Protein AF-F3GME3-F1 (afdb_monomer_lite)

Structure (mmCIF, N/CA/C/O backbone):
data_AF-F3GME3-F1
#
_entry.id   AF-F3GME3-F1
#
loop_
_atom_site.group_PDB
_atom_site.id
_atom_site.type_symbol
_atom_site.label_atom_id
_atom_site.label_alt_id
_atom_site.label_comp_id
_atom_site.label_asym_id
_atom_site.label_entity_id
_atom_site.label_seq_id
_atom_site.pdbx_PDB_ins_code
_atom_site.Cartn_x
_atom_site.Cartn_y
_atom_site.Cartn_z
_atom_site.occupancy
_atom_site.B_iso_or_equiv
_atom_site.auth_seq_id
_atom_site.auth_comp_id
_atom_site.auth_asym_id
_atom_site.auth_atom_id
_atom_site.pdbx_PDB_model_num
ATOM 1 N N . GLU A 1 1 ? -9.674 -10.382 9.498 1.00 58.31 1 GLU A N 1
ATOM 2 C CA . GLU A 1 1 ? -9.162 -9.807 10.766 1.00 58.31 1 GLU A CA 1
ATOM 3 C C . GLU A 1 1 ? -7.748 -9.258 10.593 1.00 58.31 1 GLU A C 1
ATOM 5 O O . GLU A 1 1 ? -7.585 -8.054 10.699 1.00 58.31 1 GLU A O 1
ATOM 10 N N . ARG A 1 2 ? -6.790 -10.067 10.118 1.00 78.44 2 ARG A N 1
ATOM 11 C CA . ARG A 1 2 ? -5.373 -9.685 9.933 1.00 78.44 2 ARG A CA 1
ATOM 12 C C . ARG A 1 2 ? -5.080 -8.348 9.219 1.00 78.44 2 ARG A C 1
ATOM 14 O O . ARG A 1 2 ? -4.113 -7.686 9.574 1.00 78.44 2 ARG A O 1
ATOM 21 N N . LEU A 1 3 ? -5.878 -7.944 8.221 1.00 82.88 3 LEU A N 1
ATOM 22 C CA . LEU A 1 3 ? -5.662 -6.679 7.498 1.00 82.88 3 LEU A CA 1
ATOM 23 C C . LEU A 1 3 ? -5.942 -5.448 8.380 1.00 82.88 3 LEU A C 1
ATOM 25 O O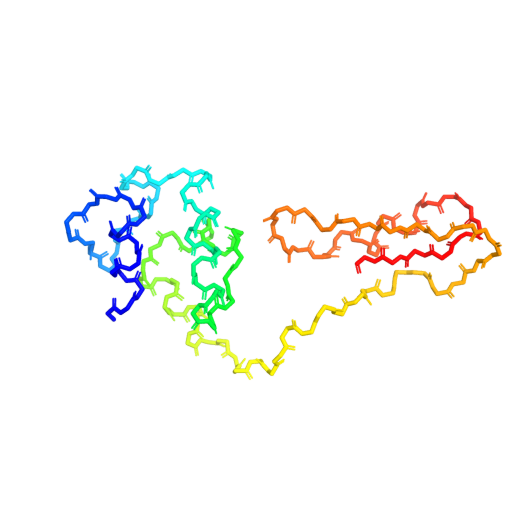 . LEU A 1 3 ? -5.160 -4.506 8.368 1.00 82.88 3 LEU A O 1
ATOM 29 N N . ALA A 1 4 ? -7.018 -5.475 9.174 1.00 87.00 4 ALA A N 1
ATOM 30 C CA . ALA A 1 4 ? -7.377 -4.367 10.060 1.00 87.00 4 ALA A CA 1
ATOM 31 C C . ALA A 1 4 ? -6.368 -4.204 11.208 1.00 87.00 4 ALA A C 1
ATOM 33 O O . ALA A 1 4 ? -6.057 -3.079 11.590 1.00 87.00 4 ALA A O 1
ATOM 34 N N . ASP A 1 5 ? -5.813 -5.312 11.708 1.00 87.25 5 ASP A N 1
ATOM 35 C CA . ASP A 1 5 ? -4.800 -5.290 12.770 1.00 87.25 5 ASP A CA 1
ATOM 36 C C . ASP A 1 5 ? -3.494 -4.633 12.294 1.00 87.25 5 ASP A C 1
ATOM 38 O O . ASP A 1 5 ? -2.924 -3.797 12.991 1.00 87.25 5 ASP A O 1
ATOM 42 N N . LEU A 1 6 ? -3.053 -4.945 11.069 1.00 87.56 6 LEU A N 1
ATOM 43 C CA . LEU A 1 6 ? -1.877 -4.309 10.463 1.00 87.56 6 LEU A CA 1
ATOM 44 C C . LEU A 1 6 ? -2.088 -2.810 10.229 1.00 87.56 6 LEU A C 1
ATOM 46 O O . LEU A 1 6 ? -1.161 -2.017 10.372 1.00 87.56 6 LEU A O 1
ATOM 50 N N . TRP A 1 7 ? -3.309 -2.408 9.879 1.00 89.19 7 TRP A N 1
ATOM 51 C CA . TRP A 1 7 ? -3.649 -0.996 9.731 1.00 89.19 7 TRP A CA 1
ATOM 52 C C . TRP A 1 7 ? -3.617 -0.274 11.075 1.00 89.19 7 TRP A C 1
ATOM 54 O O . TRP A 1 7 ? -3.075 0.824 11.158 1.00 89.19 7 TRP A O 1
ATOM 64 N N . ALA A 1 8 ? -4.151 -0.905 12.122 1.00 89.31 8 ALA A N 1
ATOM 65 C CA . ALA A 1 8 ? -4.151 -0.367 13.476 1.00 89.31 8 ALA A CA 1
ATOM 66 C C . ALA A 1 8 ? -2.720 -0.163 13.996 1.00 89.31 8 ALA A C 1
ATOM 68 O O . ALA A 1 8 ? -2.424 0.881 14.573 1.00 89.31 8 ALA A O 1
ATOM 69 N N . GLU A 1 9 ? -1.812 -1.104 13.713 1.00 88.25 9 GLU A N 1
ATOM 70 C CA . GLU A 1 9 ? -0.389 -0.983 14.053 1.00 88.25 9 GLU A CA 1
ATOM 71 C C . GLU A 1 9 ? 0.295 0.176 13.310 1.00 88.25 9 GLU A C 1
ATOM 73 O O . GLU A 1 9 ? 1.066 0.928 13.902 1.00 88.25 9 GLU A O 1
ATOM 78 N N . VAL A 1 10 ? 0.023 0.336 12.012 1.00 89.81 10 VAL A N 1
ATOM 79 C CA . VAL A 1 10 ? 0.667 1.368 11.182 1.00 89.81 10 VAL A CA 1
ATOM 80 C C . VAL A 1 10 ? 0.158 2.773 11.498 1.00 89.81 10 VAL A C 1
ATOM 82 O O . VAL A 1 10 ? 0.941 3.721 11.451 1.00 89.81 10 VAL A O 1
ATOM 85 N N . LEU A 1 11 ? -1.137 2.904 11.779 1.00 88.81 11 LEU A N 1
ATOM 86 C CA . LEU A 1 11 ? -1.793 4.180 12.063 1.00 88.81 11 LEU A CA 1
ATOM 87 C C . LEU A 1 11 ? -1.780 4.536 13.557 1.00 88.81 11 LEU A C 1
ATOM 89 O O . LEU A 1 11 ? -2.203 5.629 13.915 1.00 88.81 11 LEU A O 1
ATOM 93 N N . GLU A 1 12 ? -1.305 3.629 14.416 1.00 87.00 12 GLU A N 1
ATOM 94 C CA . GLU A 1 12 ? -1.288 3.779 15.879 1.00 87.00 12 GLU A CA 1
ATOM 95 C C . GLU A 1 12 ? -2.687 4.071 16.464 1.00 87.00 12 GLU A C 1
ATOM 97 O O . GLU A 1 12 ? -2.851 4.814 17.433 1.00 87.00 12 GLU A O 1
ATOM 102 N N . VAL A 1 13 ? -3.719 3.455 15.877 1.00 85.62 13 VAL A N 1
ATOM 103 C CA . VAL A 1 13 ? -5.126 3.596 16.289 1.00 85.62 13 VAL A CA 1
ATOM 104 C C . VAL A 1 13 ? -5.659 2.301 16.902 1.00 85.62 13 VAL A C 1
ATOM 106 O O . VAL A 1 13 ? -5.183 1.212 16.610 1.00 85.62 13 VAL A O 1
ATOM 109 N N . GLY A 1 14 ? -6.672 2.406 17.767 1.00 84.25 14 GLY A N 1
ATOM 110 C CA . GLY A 1 14 ? -7.172 1.261 18.538 1.00 84.25 14 GLY A CA 1
ATOM 111 C C . GLY A 1 14 ? -7.962 0.226 17.726 1.00 84.25 14 GLY A C 1
ATOM 112 O O . GLY A 1 14 ? -7.576 -0.936 17.653 1.00 84.25 14 GLY A O 1
ATOM 113 N N . LYS A 1 15 ? -9.113 0.613 17.164 1.00 82.75 15 LYS A N 1
ATOM 114 C CA . LYS A 1 15 ? -9.965 -0.270 16.350 1.00 82.75 15 LYS A CA 1
ATOM 115 C C . LYS A 1 15 ? -10.316 0.414 15.043 1.00 82.75 15 LYS A C 1
ATOM 117 O O . LYS A 1 15 ? -10.734 1.566 15.060 1.00 82.75 15 LYS A O 1
ATOM 122 N N . ILE A 1 16 ? -10.196 -0.335 13.952 1.00 88.50 16 ILE A N 1
ATOM 123 C CA . ILE A 1 16 ? -10.526 0.107 12.598 1.00 88.50 16 ILE A CA 1
ATOM 124 C C . ILE A 1 16 ? -11.775 -0.635 12.136 1.00 88.50 16 ILE A C 1
ATOM 126 O O . ILE A 1 16 ? -11.828 -1.869 12.137 1.00 88.50 16 ILE A O 1
ATOM 130 N N . GLY A 1 17 ? -12.800 0.119 11.764 1.00 89.19 17 GLY A N 1
ATOM 131 C CA . GLY A 1 17 ? -13.986 -0.387 11.101 1.00 89.19 17 GLY A CA 1
ATOM 132 C C . GLY A 1 17 ? -13.666 -0.840 9.680 1.00 89.19 17 GLY A C 1
ATOM 133 O O . GLY A 1 17 ? -12.828 -0.276 8.984 1.00 89.19 17 GLY A O 1
ATOM 134 N N . ARG A 1 18 ? -14.378 -1.859 9.190 1.00 89.94 18 ARG A N 1
ATOM 135 C CA . ARG A 1 18 ? -14.132 -2.406 7.843 1.00 89.94 18 ARG A CA 1
ATOM 136 C C . ARG A 1 18 ? -14.364 -1.400 6.701 1.00 89.94 18 ARG A C 1
ATOM 138 O O . ARG A 1 18 ? -13.911 -1.636 5.588 1.00 89.94 18 ARG A O 1
ATOM 145 N N . HIS A 1 19 ? -15.111 -0.330 6.961 1.00 91.06 19 HIS A N 1
ATOM 146 C CA . HIS A 1 19 ? -15.436 0.717 5.991 1.00 91.06 19 HIS A CA 1
ATOM 147 C C . HIS A 1 19 ? -14.639 2.004 6.221 1.00 91.06 19 HIS A C 1
ATOM 149 O O . HIS A 1 19 ? -14.800 2.940 5.444 1.00 91.06 19 HIS A O 1
ATOM 155 N N . ASP A 1 20 ? -13.787 2.044 7.247 1.00 89.94 20 ASP A N 1
ATOM 156 C CA . ASP A 1 20 ? -12.997 3.228 7.550 1.00 89.94 20 ASP A CA 1
ATOM 157 C C . ASP A 1 20 ? -11.909 3.391 6.490 1.00 89.94 20 ASP A C 1
ATOM 159 O O . ASP A 1 20 ? -11.249 2.423 6.091 1.00 89.94 20 ASP A O 1
ATOM 163 N N . SER A 1 21 ? -11.744 4.623 6.018 1.00 90.69 21 SER A N 1
ATOM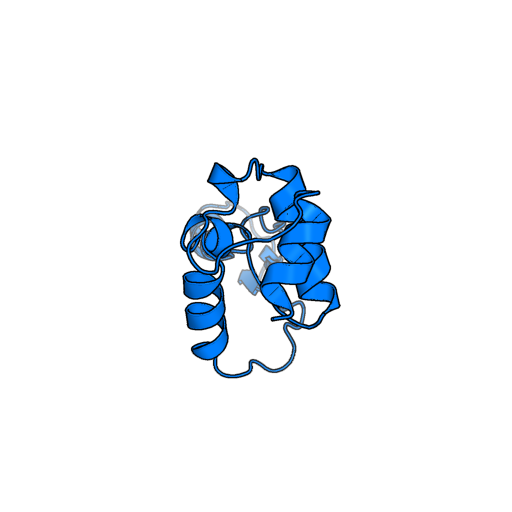 164 C CA . SER A 1 21 ? -10.723 4.966 5.040 1.00 90.69 21 SER A CA 1
ATOM 165 C C . SER A 1 21 ? -9.362 5.124 5.718 1.00 90.69 21 SER A C 1
ATOM 167 O O . SER A 1 21 ? -9.227 5.870 6.688 1.00 90.69 21 SER A O 1
ATOM 169 N N . PHE A 1 22 ? -8.330 4.485 5.166 1.00 91.19 22 PHE A N 1
ATOM 170 C CA . PHE A 1 22 ? -6.940 4.594 5.611 1.00 91.19 22 PHE A CA 1
ATOM 171 C C . PHE A 1 22 ? -6.510 6.057 5.759 1.00 91.19 22 PHE A C 1
ATOM 173 O O . PHE A 1 22 ? -5.890 6.436 6.749 1.00 91.19 22 PHE A O 1
ATOM 180 N N . PHE A 1 23 ? -6.878 6.889 4.784 1.00 89.44 23 PHE A N 1
ATOM 181 C CA . PHE A 1 23 ? -6.480 8.294 4.730 1.00 89.44 23 PHE A CA 1
ATOM 182 C C . PHE A 1 23 ? -7.311 9.180 5.667 1.00 89.44 23 PHE A C 1
ATOM 184 O O . PHE A 1 23 ? -6.794 10.164 6.190 1.00 89.44 23 PHE A O 1
ATOM 191 N N . GLU A 1 24 ? -8.571 8.825 5.935 1.00 89.75 24 GLU A N 1
ATOM 192 C CA . GLU A 1 24 ? -9.406 9.548 6.911 1.00 89.75 24 GLU A CA 1
ATOM 193 C C . GLU A 1 24 ? -8.965 9.275 8.353 1.00 89.75 24 GLU A C 1
ATOM 195 O O . GLU A 1 24 ? -9.089 10.143 9.214 1.00 89.75 24 GLU A O 1
ATOM 200 N N . LEU A 1 25 ? -8.379 8.101 8.604 1.00 89.00 25 LEU A N 1
ATOM 201 C CA . LEU A 1 25 ? -7.788 7.724 9.889 1.00 89.00 25 LEU A CA 1
ATOM 202 C C . LEU A 1 25 ? -6.397 8.340 10.136 1.00 89.00 25 LEU A C 1
ATOM 204 O O . LEU A 1 25 ? -5.748 8.004 11.124 1.00 89.00 25 LEU A O 1
ATOM 208 N N . GLY A 1 26 ? -5.929 9.238 9.261 1.00 85.56 26 GLY A N 1
ATOM 209 C CA . GLY A 1 26 ? -4.621 9.893 9.376 1.00 85.56 26 GLY A CA 1
ATOM 210 C C . GLY A 1 26 ? -3.500 9.217 8.585 1.00 85.56 26 GLY A C 1
ATOM 211 O O . GLY A 1 26 ? -2.339 9.611 8.705 1.00 85.56 26 GLY A O 1
ATOM 212 N N . GLY A 1 27 ? -3.823 8.227 7.750 1.00 89.56 27 GLY A N 1
ATOM 213 C CA . GLY A 1 27 ? -2.870 7.602 6.845 1.00 89.56 27 GLY A CA 1
ATOM 214 C C . GLY A 1 27 ? -2.321 8.579 5.807 1.00 89.56 27 GLY A C 1
ATOM 215 O O . GLY A 1 27 ? -3.050 9.312 5.145 1.00 89.56 27 GLY A O 1
ATOM 216 N N . HIS A 1 28 ? -1.006 8.565 5.638 1.00 87.38 28 HIS A N 1
ATOM 217 C CA . HIS A 1 28 ? -0.259 9.356 4.658 1.00 87.38 28 HIS A CA 1
ATOM 218 C C . HIS A 1 28 ? 0.744 8.484 3.891 1.00 87.38 28 HIS A C 1
ATOM 220 O O . HIS A 1 28 ? 0.965 7.323 4.241 1.00 87.38 28 HIS A O 1
ATOM 226 N N . SER A 1 29 ? 1.408 9.045 2.874 1.00 82.06 29 SER A N 1
ATOM 227 C CA . SER A 1 29 ? 2.262 8.292 1.941 1.00 82.06 29 SER A CA 1
ATOM 228 C C . SER A 1 29 ? 3.306 7.404 2.628 1.00 82.06 29 SER A C 1
ATOM 230 O O . SER A 1 29 ? 3.456 6.248 2.258 1.00 82.06 29 SER A O 1
ATOM 232 N N . LEU A 1 30 ? 3.989 7.891 3.672 1.00 87.31 30 LEU A N 1
ATOM 233 C CA . LEU A 1 30 ? 4.983 7.089 4.401 1.00 87.31 30 LEU A CA 1
ATOM 234 C C . LEU A 1 30 ? 4.347 5.928 5.188 1.00 87.31 30 LEU A C 1
ATOM 236 O O . LEU A 1 30 ? 4.864 4.813 5.147 1.00 87.31 30 LEU A O 1
ATOM 240 N N . SER A 1 31 ? 3.219 6.161 5.866 1.00 90.25 31 SER A N 1
ATOM 241 C CA . SER A 1 31 ? 2.480 5.090 6.552 1.00 90.25 31 SER A CA 1
ATOM 242 C C . SER A 1 31 ? 1.928 4.059 5.557 1.00 90.25 31 SER A C 1
ATOM 244 O O . SER A 1 31 ? 2.011 2.859 5.797 1.00 90.25 31 SER A O 1
ATOM 246 N N . ALA A 1 32 ? 1.478 4.508 4.384 1.00 88.69 32 ALA A N 1
ATOM 247 C CA . ALA A 1 32 ? 0.990 3.660 3.308 1.00 88.69 32 ALA A CA 1
ATOM 248 C C . ALA A 1 32 ? 2.111 2.786 2.715 1.00 88.69 32 ALA A C 1
ATOM 250 O O . ALA A 1 32 ? 1.938 1.580 2.557 1.00 88.69 32 ALA A O 1
ATOM 251 N N . ILE A 1 33 ? 3.298 3.359 2.482 1.00 88.00 33 ILE A N 1
ATOM 252 C CA . ILE A 1 33 ? 4.499 2.616 2.062 1.00 88.00 33 ILE A CA 1
ATOM 253 C C . ILE A 1 33 ? 4.891 1.574 3.119 1.00 88.00 33 ILE A C 1
ATOM 255 O O . ILE A 1 33 ? 5.197 0.428 2.783 1.00 88.00 33 ILE A O 1
ATOM 259 N N . ARG A 1 34 ? 4.858 1.942 4.407 1.00 89.44 34 ARG A N 1
ATOM 260 C CA . ARG A 1 34 ? 5.142 1.011 5.510 1.00 89.44 34 ARG A CA 1
ATOM 261 C C . ARG A 1 34 ? 4.144 -0.147 5.529 1.00 89.44 34 ARG A C 1
ATOM 263 O O . ARG A 1 34 ? 4.566 -1.295 5.638 1.00 89.44 34 ARG A O 1
ATOM 270 N N . LEU A 1 35 ? 2.852 0.145 5.387 1.00 89.81 35 LEU A N 1
ATOM 271 C CA . LEU A 1 35 ? 1.790 -0.856 5.327 1.00 89.81 35 LEU A CA 1
ATOM 272 C C . LEU A 1 35 ? 1.992 -1.825 4.155 1.00 89.81 35 LEU A C 1
ATOM 274 O O . LEU A 1 35 ? 1.970 -3.037 4.361 1.00 89.81 35 LEU A O 1
ATOM 278 N N . VAL A 1 36 ? 2.245 -1.300 2.955 1.00 88.31 36 VAL A N 1
ATOM 279 C CA . VAL A 1 36 ? 2.541 -2.099 1.755 1.00 88.31 36 VAL A CA 1
ATOM 280 C C . VAL A 1 36 ? 3.730 -3.032 1.999 1.00 88.31 36 VAL A C 1
ATOM 282 O O . VAL A 1 36 ? 3.640 -4.230 1.741 1.00 88.31 36 VAL A O 1
ATOM 285 N N . SER A 1 37 ? 4.821 -2.524 2.579 1.00 85.56 37 SER A N 1
ATOM 286 C CA . SER A 1 37 ? 6.002 -3.344 2.880 1.00 85.56 37 SER A CA 1
ATOM 287 C C . SER A 1 37 ? 5.721 -4.447 3.911 1.00 85.56 37 SER A C 1
ATOM 289 O O . SER A 1 37 ? 6.233 -5.561 3.781 1.00 85.56 37 SER A O 1
ATOM 291 N N . LEU A 1 38 ? 4.909 -4.169 4.936 1.00 86.62 38 LEU A N 1
ATOM 292 C CA . LEU A 1 38 ? 4.516 -5.167 5.937 1.00 86.62 38 LEU A CA 1
ATOM 293 C C . LEU A 1 38 ? 3.623 -6.256 5.336 1.00 86.62 38 LEU A C 1
ATOM 295 O O . LEU A 1 38 ? 3.826 -7.436 5.622 1.00 86.62 38 LEU A O 1
ATOM 299 N N . LEU A 1 39 ? 2.675 -5.874 4.480 1.00 85.94 39 LEU A N 1
ATOM 300 C CA . LEU A 1 39 ? 1.799 -6.811 3.780 1.00 85.94 39 LEU A CA 1
ATOM 301 C C . LEU A 1 39 ? 2.586 -7.707 2.822 1.00 85.94 39 LEU A C 1
ATOM 303 O O . LEU A 1 39 ? 2.414 -8.925 2.873 1.00 85.94 39 LEU A O 1
ATOM 307 N N . GLN A 1 40 ? 3.533 -7.150 2.062 1.00 83.25 40 GLN A N 1
ATOM 308 C CA . GLN A 1 40 ? 4.420 -7.943 1.204 1.00 83.25 40 GLN A CA 1
ATOM 309 C C . GLN A 1 40 ? 5.218 -8.978 2.008 1.00 83.25 40 GLN A C 1
ATOM 311 O O . GLN A 1 40 ? 5.280 -10.146 1.631 1.00 83.25 40 GLN A O 1
ATOM 316 N N . LYS A 1 41 ? 5.766 -8.599 3.171 1.00 81.50 41 L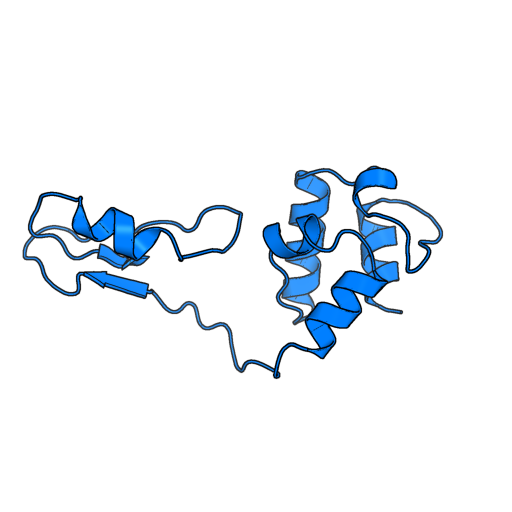YS A N 1
ATOM 317 C CA . LYS A 1 41 ? 6.451 -9.545 4.076 1.00 81.50 41 LYS A CA 1
ATOM 318 C C . LYS A 1 41 ? 5.524 -10.630 4.627 1.00 81.50 41 LYS A C 1
ATOM 320 O O . LYS A 1 41 ? 5.995 -11.707 4.982 1.00 81.50 41 LYS A O 1
ATOM 325 N N . ALA A 1 42 ? 4.225 -10.353 4.709 1.00 82.88 42 ALA A N 1
ATOM 326 C CA . ALA A 1 42 ? 3.200 -11.315 5.095 1.00 82.88 42 ALA A CA 1
ATOM 327 C C . ALA A 1 42 ? 2.686 -12.167 3.915 1.00 82.88 42 ALA A C 1
ATOM 329 O O . ALA A 1 42 ? 1.752 -12.945 4.110 1.00 82.88 42 ALA A O 1
ATOM 330 N N . GLY A 1 43 ? 3.283 -12.040 2.722 1.00 80.25 43 GLY A N 1
ATOM 331 C CA . GLY A 1 43 ? 2.885 -12.766 1.511 1.00 80.25 43 GLY A CA 1
ATOM 332 C C . GLY A 1 43 ? 1.670 -12.169 0.799 1.00 80.25 43 GLY A C 1
ATOM 333 O O . GLY A 1 43 ? 1.044 -12.848 -0.007 1.00 80.25 43 GLY A O 1
ATOM 334 N N . VAL A 1 44 ? 1.309 -10.924 1.116 1.00 84.12 44 VAL A N 1
ATOM 335 C CA . VAL A 1 44 ? 0.195 -10.201 0.499 1.00 84.12 44 VAL A CA 1
ATOM 336 C C . VAL A 1 44 ? 0.761 -9.085 -0.371 1.00 84.12 44 VAL A C 1
ATOM 338 O O . VAL A 1 44 ? 1.187 -8.046 0.134 1.00 84.12 44 VAL A O 1
ATOM 341 N N . SER A 1 45 ? 0.751 -9.290 -1.684 1.00 80.75 45 SER A N 1
ATOM 342 C CA . SER A 1 45 ? 1.146 -8.258 -2.639 1.00 80.75 45 SER A CA 1
ATOM 343 C C . SER A 1 45 ? 0.046 -7.209 -2.755 1.00 80.75 45 SER A C 1
ATOM 345 O O . SER A 1 45 ? -1.071 -7.495 -3.187 1.00 80.75 45 SER A O 1
ATOM 347 N N . LEU A 1 46 ? 0.371 -5.994 -2.322 1.00 84.94 46 LEU A N 1
ATOM 348 C CA . LEU A 1 46 ? -0.473 -4.814 -2.433 1.00 84.94 46 LEU A CA 1
ATOM 349 C C . LEU A 1 46 ? 0.384 -3.650 -2.925 1.00 84.94 46 LEU A C 1
ATOM 351 O O . LEU A 1 46 ? 1.446 -3.386 -2.366 1.00 84.94 46 LEU A O 1
ATOM 355 N N . THR A 1 47 ? -0.073 -2.943 -3.946 1.00 84.31 47 THR A N 1
ATOM 356 C CA . THR A 1 47 ? 0.573 -1.731 -4.452 1.00 84.31 47 THR A CA 1
ATOM 357 C C . THR A 1 47 ? 0.037 -0.491 -3.746 1.00 84.31 47 THR A C 1
ATOM 359 O O . THR A 1 47 ? -1.076 -0.466 -3.210 1.00 84.31 47 THR A O 1
ATOM 362 N N . LEU A 1 48 ? 0.821 0.591 -3.773 1.00 83.75 48 LEU A N 1
ATOM 363 C CA . LEU A 1 48 ? 0.354 1.867 -3.241 1.00 83.75 48 LEU A CA 1
ATOM 364 C C . LEU A 1 48 ? -0.850 2.392 -4.043 1.00 83.75 48 LEU A C 1
ATOM 366 O O . LEU A 1 48 ? -1.784 2.929 -3.455 1.00 83.75 48 LEU A O 1
ATOM 370 N N . ALA A 1 49 ? -0.857 2.198 -5.366 1.00 82.31 49 ALA A N 1
ATOM 371 C CA . ALA A 1 49 ? -1.965 2.602 -6.228 1.00 82.31 49 ALA A CA 1
ATOM 372 C C . ALA A 1 49 ? -3.282 1.904 -5.844 1.00 82.31 49 ALA A C 1
ATOM 374 O O . ALA A 1 49 ? -4.308 2.573 -5.717 1.00 82.31 49 ALA A O 1
ATOM 375 N N . GLU A 1 50 ? -3.249 0.592 -5.586 1.00 86.31 50 GLU A N 1
ATOM 376 C CA . GLU A 1 50 ? -4.419 -0.170 -5.126 1.00 86.31 50 GLU A CA 1
ATOM 377 C C . GLU A 1 50 ? -4.945 0.352 -3.781 1.00 86.31 50 GLU A C 1
ATOM 379 O O . GLU A 1 50 ? -6.154 0.500 -3.616 1.00 86.31 50 GLU A O 1
ATOM 384 N N . LEU A 1 51 ? -4.062 0.705 -2.839 1.00 87.75 51 LEU A N 1
ATOM 385 C CA . LEU A 1 51 ? -4.459 1.300 -1.556 1.00 87.75 51 LEU A CA 1
ATOM 386 C C . LEU A 1 51 ? -5.149 2.666 -1.730 1.00 87.75 51 LEU A C 1
ATOM 388 O O . LEU A 1 51 ? -6.107 2.964 -1.020 1.00 87.75 51 LEU A O 1
ATOM 392 N N . PHE A 1 52 ? -4.708 3.487 -2.688 1.00 86.81 52 PHE A N 1
ATOM 393 C CA . PHE A 1 52 ? -5.380 4.751 -3.018 1.00 86.81 52 PHE A CA 1
ATOM 394 C C . PHE A 1 52 ? -6.748 4.543 -3.680 1.00 86.81 52 PHE A C 1
ATOM 396 O O . PHE A 1 52 ? -7.688 5.279 -3.386 1.00 86.81 52 PHE A O 1
ATOM 403 N N . GLN A 1 53 ? -6.872 3.553 -4.566 1.00 87.56 53 GLN A N 1
ATOM 404 C CA . GLN A 1 53 ? -8.128 3.240 -5.259 1.00 87.56 53 GLN A CA 1
ATOM 405 C C . GLN A 1 53 ? -9.151 2.558 -4.339 1.00 87.56 53 GLN A C 1
ATOM 407 O O . GLN A 1 53 ? -10.358 2.749 -4.495 1.00 87.56 53 GLN A O 1
ATOM 412 N N . HIS A 1 54 ? -8.673 1.798 -3.354 1.00 91.19 54 HIS A N 1
ATOM 413 C CA . HIS A 1 54 ? -9.482 1.029 -2.416 1.00 91.19 54 HIS A CA 1
ATOM 414 C C . HIS A 1 54 ? -9.114 1.395 -0.971 1.00 91.19 54 HIS A C 1
ATOM 416 O O . HIS A 1 54 ? -8.514 0.601 -0.256 1.00 91.19 54 HIS A O 1
ATOM 422 N N . PRO A 1 55 ? -9.490 2.583 -0.476 1.00 90.62 55 PRO A N 1
ATOM 423 C CA . PRO A 1 55 ? -8.959 3.091 0.784 1.00 90.62 55 PRO A CA 1
ATOM 424 C C . PRO A 1 55 ? -9.549 2.430 2.037 1.00 90.62 55 PRO A C 1
ATOM 426 O O . PRO A 1 55 ? -9.156 2.808 3.129 1.00 90.62 55 PRO A O 1
ATOM 429 N N . SER A 1 56 ? -10.474 1.468 1.929 1.00 93.06 56 SER A N 1
ATOM 430 C CA . SER A 1 56 ? -11.069 0.783 3.090 1.00 93.06 56 SER A CA 1
ATOM 431 C C . SER A 1 56 ? -10.665 -0.685 3.171 1.00 93.06 56 SER A C 1
ATOM 433 O O . SER A 1 56 ? -10.452 -1.344 2.150 1.00 93.06 56 SER A O 1
ATOM 435 N N . VAL A 1 57 ? -10.645 -1.228 4.391 1.00 90.62 57 VAL A N 1
ATOM 436 C CA . VAL A 1 57 ? -10.328 -2.644 4.654 1.00 90.62 57 VAL A CA 1
ATOM 437 C C . VAL A 1 57 ? -11.235 -3.583 3.850 1.00 90.62 57 VAL A C 1
ATOM 439 O O . VAL A 1 57 ? -10.754 -4.566 3.294 1.00 90.62 57 VAL A O 1
ATOM 442 N N . ALA A 1 58 ? -12.537 -3.292 3.758 1.00 90.62 58 ALA A N 1
ATOM 443 C CA . ALA A 1 58 ? -13.490 -4.106 3.004 1.00 90.62 58 ALA A CA 1
ATOM 444 C C . ALA A 1 58 ? -13.226 -4.067 1.492 1.00 90.62 58 ALA A C 1
ATOM 446 O O . ALA A 1 58 ? -13.312 -5.104 0.837 1.00 90.62 58 ALA A O 1
ATOM 447 N N . ALA A 1 59 ? -12.893 -2.894 0.943 1.00 89.88 59 ALA A N 1
ATOM 448 C CA . ALA A 1 59 ? -12.584 -2.757 -0.478 1.00 89.88 59 ALA A CA 1
ATOM 449 C C . ALA A 1 59 ? -11.293 -3.505 -0.845 1.00 89.88 59 ALA A C 1
ATOM 451 O O . ALA A 1 59 ? -11.267 -4.225 -1.840 1.00 89.88 59 ALA A O 1
ATOM 452 N N . LEU A 1 60 ? -10.258 -3.403 -0.009 1.00 88.88 60 LEU A N 1
ATOM 453 C CA . LEU A 1 60 ? -9.000 -4.121 -0.218 1.00 88.88 60 LEU A CA 1
ATOM 454 C C . LEU A 1 60 ? -9.126 -5.620 -0.033 1.00 88.88 60 LEU A C 1
ATOM 456 O O . LEU A 1 60 ? -8.591 -6.367 -0.840 1.00 88.88 60 LEU A O 1
ATOM 460 N N . ALA A 1 61 ? -9.849 -6.074 0.990 1.00 88.56 61 ALA A N 1
ATOM 461 C CA . ALA A 1 61 ? -10.127 -7.496 1.151 1.00 88.56 61 ALA A CA 1
ATOM 462 C C . ALA A 1 61 ? -10.840 -8.053 -0.091 1.00 88.56 61 ALA A C 1
ATOM 464 O O . ALA A 1 61 ? -10.419 -9.069 -0.630 1.00 88.56 61 ALA A O 1
ATOM 465 N N . GLY A 1 62 ? -11.839 -7.329 -0.610 1.00 88.81 62 GLY A N 1
ATOM 466 C CA . GLY A 1 62 ? -12.537 -7.714 -1.835 1.00 88.81 62 GLY A CA 1
ATOM 467 C C . GLY A 1 62 ? -11.642 -7.744 -3.079 1.00 88.81 62 GLY A C 1
ATOM 468 O O . GLY A 1 62 ? -11.837 -8.606 -3.932 1.00 88.81 62 GLY A O 1
ATOM 469 N N . LEU A 1 63 ? -10.670 -6.833 -3.193 1.00 87.31 63 LEU A N 1
ATOM 470 C CA . LEU A 1 63 ? -9.666 -6.847 -4.262 1.00 87.31 63 LEU A CA 1
ATOM 471 C C . LEU A 1 63 ? -8.744 -8.071 -4.145 1.00 87.31 63 LEU A C 1
ATOM 473 O O . LEU A 1 63 ? -8.503 -8.762 -5.132 1.00 87.31 63 LEU A O 1
ATOM 477 N N . LEU A 1 64 ? -8.250 -8.350 -2.937 1.00 84.88 64 LEU A N 1
ATOM 478 C CA . LEU A 1 64 ? -7.335 -9.460 -2.667 1.00 84.88 64 LEU A CA 1
ATOM 479 C C . LEU A 1 64 ? -8.012 -10.823 -2.869 1.00 84.88 64 LEU A C 1
ATOM 481 O O . LEU A 1 64 ? -7.392 -11.718 -3.433 1.00 84.88 64 LEU A O 1
ATOM 485 N N . ASP A 1 65 ? -9.286 -10.962 -2.491 1.00 85.38 65 ASP A N 1
ATOM 486 C CA . ASP A 1 65 ? -10.079 -12.182 -2.712 1.00 85.38 65 ASP A CA 1
ATOM 487 C C . ASP A 1 65 ? -10.320 -12.465 -4.206 1.00 85.38 65 ASP A C 1
ATOM 489 O O . ASP A 1 65 ? -10.493 -13.615 -4.610 1.00 85.38 65 ASP A O 1
ATOM 493 N N . GLN A 1 66 ? -10.335 -11.421 -5.040 1.00 80.62 66 GLN A N 1
ATOM 494 C CA . GLN A 1 66 ? -10.491 -11.536 -6.493 1.00 80.62 66 GLN A CA 1
ATOM 495 C C . GLN A 1 66 ? -9.174 -11.820 -7.218 1.00 80.62 66 GLN A C 1
ATOM 497 O O . GLN A 1 66 ? -9.199 -12.130 -8.412 1.00 80.62 66 GLN A O 1
ATOM 502 N N . ARG A 1 67 ? -8.030 -11.726 -6.532 1.00 76.88 67 ARG A N 1
ATOM 503 C CA . ARG A 1 67 ? -6.723 -12.004 -7.123 1.00 76.88 67 ARG A CA 1
ATOM 504 C C . ARG A 1 67 ? -6.586 -13.531 -7.225 1.00 76.88 67 ARG A C 1
ATOM 506 O O . ARG A 1 67 ? -6.514 -14.194 -6.187 1.00 76.88 67 ARG A O 1
ATOM 513 N N . PRO A 1 68 ? -6.576 -14.133 -8.433 1.00 54.72 68 PRO A N 1
ATOM 514 C CA . PRO A 1 68 ? -6.191 -15.534 -8.546 1.00 54.72 68 PRO A CA 1
ATOM 515 C C . PRO A 1 68 ? -4.803 -15.647 -7.920 1.00 54.72 68 PRO A C 1
ATOM 517 O O . PRO A 1 68 ? -3.956 -14.809 -8.213 1.00 54.72 68 PRO A O 1
ATOM 520 N N . GLY A 1 69 ? -4.603 -16.594 -6.998 1.00 51.16 69 GLY A N 1
ATOM 521 C CA . GLY A 1 69 ? -3.346 -16.723 -6.261 1.00 51.16 69 GLY A CA 1
ATOM 522 C C . GLY A 1 69 ? -2.174 -16.790 -7.234 1.00 51.16 69 GLY A C 1
ATOM 523 O O . GLY A 1 69 ? -1.949 -17.831 -7.849 1.00 51.16 69 GLY A O 1
ATOM 524 N N . SER A 1 70 ? -1.483 -15.667 -7.421 1.00 47.69 70 SER A N 1
ATOM 525 C CA . SER A 1 70 ? -0.398 -15.594 -8.383 1.00 47.69 70 SER A CA 1
ATOM 526 C C . SER A 1 70 ? 0.823 -16.255 -7.756 1.00 47.69 70 SER A C 1
ATOM 528 O O . SER A 1 70 ? 1.218 -15.877 -6.649 1.00 47.69 70 SER A O 1
ATOM 530 N N . PRO A 1 71 ? 1.400 -17.267 -8.421 1.00 41.31 71 PRO A N 1
ATOM 531 C CA . PRO A 1 71 ? 2.669 -17.826 -8.006 1.00 41.31 71 PRO A CA 1
ATOM 532 C C . PRO A 1 71 ? 3.709 -16.720 -8.144 1.00 41.31 71 PRO A C 1
ATOM 534 O O . PRO A 1 71 ? 3.740 -16.074 -9.182 1.00 41.31 71 PRO A O 1
ATOM 537 N N . ASP A 1 72 ? 4.498 -16.520 -7.089 1.00 43.59 72 ASP A N 1
ATOM 538 C CA . ASP A 1 72 ? 5.826 -15.911 -7.137 1.00 43.59 72 ASP A CA 1
ATOM 539 C C . ASP A 1 72 ? 5.892 -14.660 -8.036 1.00 43.59 72 ASP A C 1
ATOM 541 O O . ASP A 1 72 ? 6.130 -14.764 -9.238 1.00 43.59 72 ASP A O 1
ATOM 545 N N . GLU A 1 73 ? 5.706 -13.466 -7.455 1.00 46.47 73 GLU A N 1
ATOM 546 C CA . GLU A 1 73 ? 6.193 -12.212 -8.052 1.00 46.47 73 GLU A CA 1
ATOM 547 C C . GLU A 1 73 ? 7.726 -12.284 -8.106 1.00 46.47 73 GLU A C 1
ATOM 549 O O . GLU A 1 73 ? 8.466 -11.624 -7.369 1.00 46.47 73 GLU A O 1
ATOM 554 N N . ALA A 1 74 ? 8.219 -13.160 -8.977 1.00 42.97 74 ALA A N 1
ATOM 555 C CA . ALA A 1 74 ? 9.552 -13.107 -9.485 1.00 42.97 74 ALA A CA 1
ATOM 556 C C . ALA A 1 74 ? 9.720 -11.690 -10.013 1.00 42.97 74 ALA A C 1
ATOM 558 O O . ALA A 1 74 ? 8.855 -11.139 -10.691 1.00 42.97 74 ALA A O 1
ATOM 559 N N . ARG A 1 75 ? 10.856 -11.117 -9.640 1.00 50.94 75 ARG A N 1
ATOM 560 C CA . ARG A 1 75 ? 11.481 -9.942 -10.230 1.00 50.94 75 ARG A CA 1
ATOM 561 C C . ARG A 1 75 ? 11.635 -10.160 -11.741 1.00 50.94 75 ARG A C 1
ATOM 563 O O . ARG A 1 75 ? 12.744 -10.407 -12.217 1.00 50.94 75 ARG A O 1
ATOM 570 N N . GLU A 1 76 ? 10.537 -10.183 -12.480 1.00 52.81 76 GLU A N 1
ATOM 571 C CA . GLU A 1 76 ? 10.545 -10.296 -13.923 1.00 52.81 76 GLU A CA 1
ATOM 572 C C . GLU A 1 76 ? 10.975 -8.942 -14.442 1.00 52.81 76 GLU A C 1
ATOM 574 O O . GLU A 1 76 ? 10.210 -7.989 -14.486 1.00 52.81 76 GLU A O 1
ATOM 579 N N . VAL A 1 77 ? 12.255 -8.875 -14.789 1.00 57.38 77 VAL A N 1
ATOM 580 C CA . VAL A 1 77 ? 12.783 -7.815 -15.627 1.00 57.38 77 VAL A CA 1
ATOM 581 C C . VAL A 1 77 ? 11.946 -7.796 -16.905 1.00 57.38 77 VAL A C 1
ATOM 583 O O . VAL A 1 77 ? 12.033 -8.704 -17.739 1.00 57.38 77 VAL A O 1
ATOM 586 N N . ILE A 1 78 ? 11.126 -6.768 -17.065 1.00 67.19 78 ILE A N 1
ATOM 587 C CA . ILE A 1 78 ? 10.336 -6.535 -18.258 1.00 67.19 78 ILE A CA 1
ATOM 588 C C . ILE A 1 78 ? 11.312 -6.132 -19.349 1.00 67.19 78 ILE A C 1
ATOM 590 O O . ILE A 1 78 ? 11.966 -5.087 -19.319 1.00 67.19 78 ILE A O 1
ATOM 594 N N . THR A 1 79 ? 11.427 -6.995 -20.350 1.00 71.94 79 THR A N 1
ATOM 595 C CA . THR A 1 79 ? 12.248 -6.693 -21.516 1.00 71.94 79 THR A CA 1
ATOM 596 C C . THR A 1 79 ? 11.501 -5.693 -22.392 1.00 71.94 79 THR A C 1
ATOM 598 O O . THR A 1 79 ? 10.611 -6.059 -23.157 1.00 71.94 79 THR A O 1
ATOM 601 N N . VAL A 1 80 ? 11.871 -4.419 -22.277 1.00 73.56 80 VAL A N 1
ATOM 602 C CA . VAL A 1 80 ? 11.303 -3.321 -23.072 1.00 73.56 80 VAL A CA 1
ATOM 603 C C . VAL A 1 80 ? 11.934 -3.294 -24.466 1.00 73.56 80 VAL A C 1
ATOM 605 O O . VAL A 1 80 ? 11.243 -3.091 -25.463 1.00 73.56 80 VAL A O 1
ATOM 608 N N . ARG A 1 81 ? 13.251 -3.531 -24.555 1.00 79.75 81 ARG A N 1
ATOM 609 C CA . ARG A 1 81 ? 13.999 -3.640 -25.816 1.00 79.75 81 ARG A CA 1
ATOM 610 C C . ARG A 1 81 ? 15.159 -4.622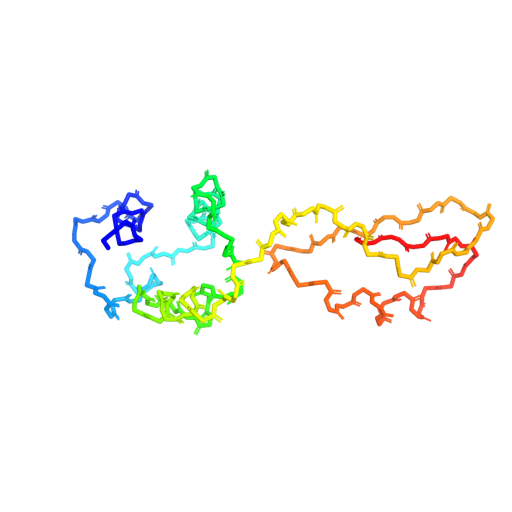 -25.655 1.00 79.75 81 ARG A C 1
ATOM 612 O O . ARG A 1 81 ? 16.130 -4.325 -24.972 1.00 79.75 81 ARG A O 1
ATOM 619 N N . ALA A 1 82 ? 15.072 -5.778 -26.315 1.00 71.69 82 ALA A N 1
ATOM 620 C CA . ALA A 1 82 ? 16.034 -6.881 -26.178 1.00 71.69 82 ALA A CA 1
ATOM 621 C C . ALA A 1 82 ? 17.338 -6.718 -26.993 1.00 71.69 82 ALA A C 1
ATOM 623 O O . ALA A 1 82 ? 18.170 -7.621 -26.999 1.00 71.69 82 ALA A O 1
ATOM 624 N N . GLY A 1 83 ? 17.508 -5.611 -27.724 1.00 74.12 83 GLY A N 1
ATOM 625 C CA . GLY A 1 83 ? 18.597 -5.420 -28.686 1.00 74.12 83 GLY A CA 1
ATOM 626 C C . GLY A 1 83 ? 19.370 -4.126 -28.461 1.00 74.12 83 GLY A C 1
ATOM 627 O O . GLY A 1 83 ? 18.792 -3.125 -28.037 1.00 74.12 83 GLY A O 1
ATOM 628 N N . GLY A 1 84 ? 20.669 -4.180 -28.749 1.00 76.62 84 GLY A N 1
ATOM 629 C CA . GLY A 1 84 ? 21.567 -3.035 -28.730 1.00 76.62 84 GLY A CA 1
ATOM 630 C C . GLY A 1 84 ? 23.024 -3.433 -28.504 1.00 76.62 84 GLY A C 1
ATOM 631 O O . GLY A 1 84 ? 23.304 -4.431 -27.838 1.00 76.62 84 GLY A O 1
ATOM 632 N N . SER A 1 85 ? 23.945 -2.675 -29.088 1.00 76.88 85 SER A N 1
ATOM 633 C CA . SER A 1 85 ? 25.395 -2.836 -28.914 1.00 76.88 85 SER A CA 1
ATOM 634 C C . SER A 1 85 ? 25.978 -1.942 -27.813 1.00 76.88 85 SER A C 1
ATOM 636 O O . SER A 1 85 ? 27.115 -2.146 -27.381 1.00 76.88 85 SER A O 1
ATOM 638 N N . GLU A 1 86 ? 25.192 -0.975 -27.342 1.00 81.94 86 GLU A N 1
ATOM 639 C CA . GLU A 1 86 ? 25.564 -0.024 -26.298 1.00 81.94 86 GLU A CA 1
ATOM 640 C C . GLU A 1 86 ? 25.207 -0.529 -24.887 1.00 81.94 86 GLU A C 1
ATOM 642 O O . GLU A 1 86 ? 24.493 -1.519 -24.703 1.00 81.94 86 GLU A O 1
ATOM 647 N N . SER A 1 87 ? 25.718 0.162 -23.862 1.00 82.81 87 SER A N 1
ATOM 648 C CA . SER A 1 87 ? 25.455 -0.169 -22.458 1.00 82.81 87 SER A CA 1
ATOM 649 C C . SER A 1 87 ? 23.948 -0.181 -22.150 1.00 82.81 87 SER A C 1
ATOM 651 O O . SER A 1 87 ? 23.258 0.777 -22.501 1.00 82.81 87 SER A O 1
ATOM 653 N N . PRO A 1 88 ? 23.430 -1.217 -21.462 1.00 84.06 88 PRO A N 1
ATOM 654 C CA . PRO A 1 88 ? 22.001 -1.364 -21.212 1.00 84.06 88 PRO A CA 1
ATOM 655 C C . PRO A 1 88 ? 21.461 -0.288 -20.266 1.00 84.06 88 PRO A C 1
ATOM 657 O O . PRO A 1 88 ? 22.110 0.084 -19.284 1.00 84.06 88 PRO A O 1
ATOM 660 N N . LEU A 1 89 ? 20.238 0.164 -20.541 1.00 82.50 89 LEU A N 1
ATOM 661 C CA . LEU A 1 89 ? 19.487 1.076 -19.686 1.00 82.50 89 LEU A CA 1
ATOM 662 C C . LEU A 1 89 ? 18.524 0.282 -18.799 1.00 82.50 89 LEU A C 1
ATOM 664 O O . LEU A 1 89 ? 17.643 -0.418 -19.299 1.00 82.50 89 LEU A O 1
ATOM 668 N N . PHE A 1 90 ? 18.675 0.438 -17.485 1.00 80.25 90 PHE A N 1
ATOM 669 C CA . PHE A 1 90 ? 17.759 -0.114 -16.491 1.00 80.25 90 PHE A CA 1
ATOM 670 C C . PHE A 1 90 ? 16.811 0.981 -16.009 1.00 80.25 90 PHE A C 1
ATOM 672 O O . PHE A 1 90 ? 17.246 1.992 -15.451 1.00 80.25 90 PHE A O 1
ATOM 679 N N . MET A 1 91 ? 15.521 0.786 -16.244 1.00 74.69 91 MET A N 1
ATOM 680 C CA . MET A 1 91 ? 14.459 1.632 -15.729 1.00 74.69 91 MET A CA 1
ATOM 681 C C . MET A 1 91 ? 14.061 1.113 -14.351 1.00 74.69 91 MET A C 1
ATOM 683 O O . MET A 1 91 ? 13.787 -0.067 -14.191 1.00 74.69 91 MET A O 1
ATOM 687 N N . LEU A 1 92 ? 14.059 1.986 -13.345 1.00 72.31 92 LEU A N 1
ATOM 688 C CA . LEU A 1 92 ? 13.499 1.637 -12.043 1.00 72.31 92 LEU A CA 1
ATOM 689 C C . LEU A 1 92 ? 12.004 1.945 -12.048 1.00 72.31 92 LEU A C 1
ATOM 691 O O . LEU A 1 92 ? 11.604 3.054 -12.410 1.00 72.31 92 LEU A O 1
ATOM 695 N N . HIS A 1 93 ? 11.204 0.979 -11.604 1.00 67.12 93 HIS A N 1
ATOM 696 C CA . HIS A 1 93 ? 9.787 1.165 -11.311 1.00 67.12 93 HIS A CA 1
ATOM 697 C C . HIS A 1 93 ? 9.596 2.318 -10.320 1.00 67.12 93 HIS A C 1
ATOM 699 O O . HIS A 1 93 ? 10.343 2.473 -9.343 1.00 67.12 93 HIS A O 1
ATOM 705 N N . ASP A 1 94 ? 8.587 3.149 -10.570 1.00 62.72 94 ASP A N 1
ATOM 706 C CA . ASP A 1 94 ? 8.185 4.146 -9.591 1.00 62.72 94 ASP A CA 1
ATOM 707 C C . ASP A 1 94 ? 7.484 3.469 -8.396 1.00 62.72 94 ASP A C 1
ATOM 709 O O . ASP A 1 94 ? 7.224 2.263 -8.368 1.00 62.72 94 ASP A O 1
ATOM 713 N N . PHE A 1 95 ? 7.192 4.246 -7.354 1.00 56.47 95 PHE A N 1
ATOM 714 C CA . PHE A 1 95 ? 6.584 3.732 -6.124 1.00 56.47 95 PHE A CA 1
ATOM 715 C C . PHE A 1 95 ? 5.153 3.189 -6.317 1.00 56.47 95 PHE A C 1
ATOM 717 O O . PHE A 1 95 ? 4.561 2.692 -5.355 1.00 56.47 95 PHE A O 1
ATOM 724 N N . THR A 1 96 ? 4.571 3.313 -7.515 1.00 58.44 96 THR A N 1
ATOM 725 C CA . THR A 1 96 ? 3.223 2.819 -7.811 1.00 58.44 96 THR A CA 1
ATOM 726 C C . THR A 1 96 ? 3.211 1.329 -8.138 1.00 58.44 96 THR A C 1
ATOM 728 O O . THR A 1 96 ? 2.164 0.705 -7.979 1.00 58.44 96 THR A O 1
ATOM 731 N N . GLY A 1 97 ? 4.360 0.753 -8.521 1.00 58.69 97 GLY A N 1
ATOM 732 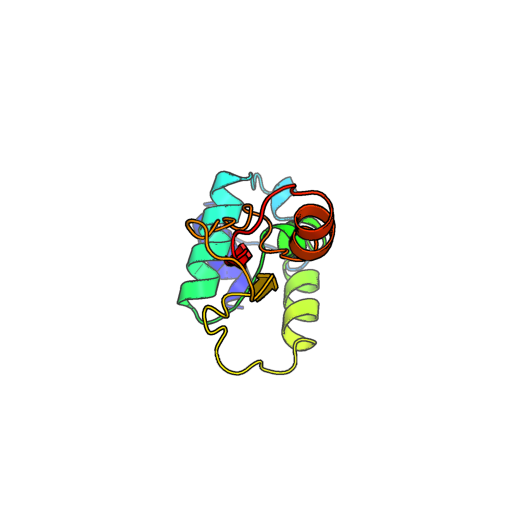C CA . GLY A 1 97 ? 4.464 -0.651 -8.933 1.00 58.69 97 GLY A CA 1
ATOM 733 C C . GLY A 1 97 ? 3.757 -0.949 -10.260 1.00 58.69 97 GLY A C 1
ATOM 734 O O . GLY A 1 97 ? 3.389 -2.092 -10.508 1.00 58.69 97 GLY A O 1
ATOM 735 N N . LEU A 1 98 ? 3.506 0.079 -11.080 1.00 61.16 98 LEU A N 1
ATOM 736 C CA . LEU A 1 98 ? 2.896 -0.050 -12.401 1.00 61.16 98 LEU A CA 1
ATOM 737 C C . LEU A 1 98 ? 3.964 0.081 -13.493 1.00 61.16 98 LEU A C 1
ATOM 739 O O . LEU A 1 98 ? 4.412 1.182 -13.807 1.00 61.16 98 LEU A O 1
ATOM 743 N N . ASP A 1 99 ? 4.283 -1.022 -14.166 1.00 61.56 99 ASP A N 1
ATOM 744 C CA . ASP A 1 99 ? 5.257 -1.032 -15.271 1.00 61.56 99 ASP A CA 1
ATOM 745 C C . ASP A 1 99 ? 4.662 -0.597 -16.626 1.00 61.56 99 ASP A C 1
ATOM 747 O O . ASP A 1 99 ? 5.319 -0.618 -17.671 1.00 61.56 99 ASP A O 1
ATOM 751 N N . ALA A 1 100 ? 3.396 -0.166 -16.626 1.00 61.34 100 ALA A N 1
ATOM 752 C CA . ALA A 1 100 ? 2.622 0.158 -17.825 1.00 61.34 100 ALA A CA 1
ATOM 753 C C . ALA A 1 100 ? 3.239 1.280 -18.686 1.00 61.34 100 ALA A C 1
ATOM 755 O O . ALA A 1 100 ? 2.940 1.386 -19.877 1.00 61.34 100 ALA A O 1
ATOM 756 N N . TYR A 1 101 ? 4.106 2.114 -18.108 1.00 65.62 101 TYR A N 1
ATOM 757 C CA . TYR A 1 101 ? 4.729 3.243 -18.800 1.00 65.62 101 TYR A CA 1
ATOM 758 C C . TYR A 1 101 ? 5.994 2.861 -19.584 1.00 65.62 101 TYR A C 1
ATOM 760 O O . TYR A 1 101 ? 6.368 3.566 -20.526 1.00 65.62 101 TYR A O 1
ATOM 768 N N . PHE A 1 102 ? 6.649 1.749 -19.241 1.00 72.50 102 PHE A N 1
ATOM 769 C CA . PHE A 1 102 ? 7.948 1.380 -19.811 1.00 72.50 102 PHE A CA 1
ATOM 770 C C . PHE A 1 102 ? 7.923 1.078 -21.315 1.00 72.50 102 PHE A C 1
ATOM 772 O O . PHE A 1 102 ? 8.789 1.599 -22.023 1.00 72.50 102 PHE A O 1
ATOM 779 N N . PRO A 1 103 ? 6.931 0.349 -21.867 1.00 69.06 103 PRO A N 1
ATOM 780 C CA . PRO A 1 103 ? 6.865 0.106 -23.309 1.00 69.06 103 PRO A CA 1
ATOM 781 C C . PRO A 1 103 ? 6.691 1.391 -24.126 1.00 69.06 103 PRO A C 1
ATOM 783 O O . PRO A 1 103 ? 7.253 1.518 -25.213 1.00 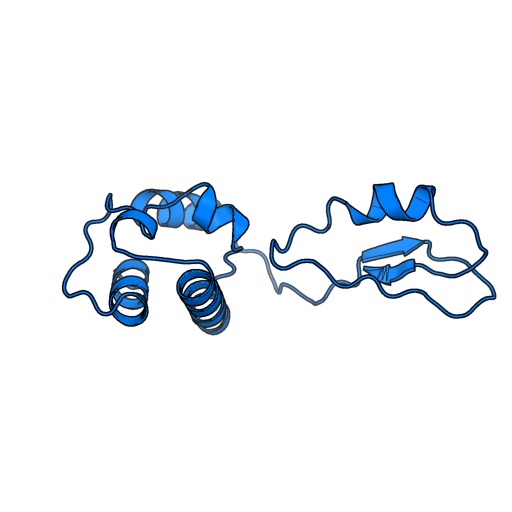69.06 103 PRO A O 1
ATOM 786 N N . VAL A 1 104 ? 5.938 2.363 -23.600 1.00 72.31 104 VAL A N 1
ATOM 787 C CA . VAL A 1 104 ? 5.693 3.650 -24.271 1.00 72.31 104 VAL A CA 1
ATOM 788 C C . VAL A 1 104 ? 6.948 4.517 -24.245 1.00 72.31 104 VAL A C 1
ATOM 790 O O . VAL A 1 104 ? 7.309 5.113 -25.264 1.00 72.31 104 VAL A O 1
ATOM 793 N N . LEU A 1 105 ? 7.644 4.563 -23.105 1.00 71.62 105 LEU A N 1
ATOM 794 C CA . LEU A 1 105 ? 8.888 5.319 -22.989 1.00 71.62 105 LEU A CA 1
ATOM 795 C C . LEU A 1 105 ? 9.994 4.712 -23.865 1.00 71.62 105 LEU A C 1
ATOM 797 O O . LEU A 1 105 ? 10.686 5.440 -24.576 1.00 71.62 105 LEU A O 1
ATOM 801 N N . GLY A 1 106 ? 10.116 3.381 -23.873 1.00 72.00 106 GLY A N 1
ATOM 802 C CA . GLY A 1 106 ? 11.132 2.661 -24.642 1.00 72.00 106 GLY A CA 1
ATOM 803 C C . GLY A 1 106 ? 11.087 2.933 -26.147 1.00 72.00 106 GLY A C 1
ATOM 804 O O . GLY A 1 106 ? 12.137 2.998 -26.784 1.00 72.00 106 GLY A O 1
ATOM 805 N N . GLN A 1 107 ? 9.899 3.172 -26.714 1.00 75.75 107 GLN A N 1
ATOM 806 C CA . GLN A 1 107 ? 9.733 3.518 -28.134 1.00 75.75 107 GLN A CA 1
ATOM 807 C C . GLN A 1 107 ? 10.292 4.901 -28.505 1.00 75.75 107 GLN A C 1
ATOM 809 O O . GLN A 1 107 ? 10.603 5.137 -29.670 1.00 75.75 107 GLN A O 1
ATOM 814 N N . HIS A 1 108 ? 10.429 5.813 -27.538 1.00 80.88 108 HIS A N 1
ATOM 815 C CA . HIS A 1 108 ? 10.862 7.195 -27.773 1.00 80.88 108 HIS A CA 1
ATOM 816 C C . HIS A 1 108 ? 12.335 7.442 -27.406 1.00 80.88 108 HIS A C 1
ATOM 818 O O . HIS A 1 108 ? 12.860 8.527 -27.665 1.00 80.88 108 HIS A O 1
ATOM 824 N N . LEU A 1 109 ? 13.022 6.451 -26.825 1.00 80.88 109 LEU A N 1
ATOM 825 C CA . LEU A 1 109 ? 14.441 6.536 -26.483 1.00 80.88 109 LEU A CA 1
ATOM 826 C C . LEU A 1 109 ? 15.319 6.263 -27.714 1.00 80.88 109 LEU A C 1
ATOM 828 O O . LEU A 1 109 ? 15.390 5.137 -28.213 1.00 80.88 109 LEU A O 1
ATOM 832 N N . GLN A 1 110 ? 16.011 7.307 -28.176 1.00 74.81 110 GLN A N 1
ATOM 833 C CA . GLN A 1 110 ? 16.976 7.237 -29.276 1.00 74.81 110 GLN A CA 1
ATOM 834 C C . GLN A 1 110 ? 18.279 6.575 -28.802 1.00 74.81 110 GLN A C 1
ATOM 836 O O . GLN A 1 110 ? 18.817 6.960 -27.767 1.00 74.81 110 GLN A O 1
ATOM 841 N N . GLY A 1 111 ? 18.782 5.600 -29.562 1.00 78.44 111 GLY A N 1
ATOM 842 C CA . GLY A 1 111 ? 20.036 4.884 -29.288 1.00 78.44 111 GLY A CA 1
ATOM 843 C C . GLY A 1 111 ? 19.892 3.368 -29.424 1.00 78.44 111 GLY A C 1
ATOM 844 O O . GLY A 1 111 ? 18.777 2.841 -29.385 1.00 78.44 111 GLY A O 1
ATOM 845 N N . ASP A 1 112 ? 21.015 2.675 -29.597 1.00 82.50 112 ASP A N 1
ATOM 846 C CA . ASP A 1 112 ? 21.093 1.228 -29.833 1.00 82.50 112 ASP A CA 1
ATOM 847 C C . ASP A 1 112 ? 21.531 0.508 -28.551 1.00 82.50 112 ASP A C 1
ATOM 849 O O . ASP A 1 112 ? 22.520 -0.223 -28.512 1.00 82.50 112 ASP A O 1
ATOM 853 N N . PHE A 1 113 ? 20.797 0.748 -27.464 1.00 84.38 113 PHE A N 1
ATOM 854 C CA . PHE A 1 113 ? 21.001 0.085 -26.175 1.00 84.38 113 PHE A CA 1
ATOM 855 C C . PHE A 1 113 ? 19.797 -0.787 -25.800 1.00 84.38 113 PHE A C 1
ATOM 857 O O . PHE A 1 113 ? 18.647 -0.361 -25.992 1.00 84.38 113 PHE A O 1
ATOM 864 N N . PRO A 1 114 ? 20.028 -1.961 -25.186 1.00 85.31 114 PRO A N 1
ATOM 865 C CA . PRO A 1 114 ? 18.960 -2.733 -24.567 1.00 85.31 114 PRO A CA 1
ATOM 866 C C . PRO A 1 114 ? 18.265 -1.931 -23.456 1.00 85.31 114 PRO A C 1
ATOM 868 O O . PRO A 1 114 ? 18.919 -1.161 -22.747 1.00 85.31 114 PRO A O 1
ATOM 871 N N . ILE A 1 115 ? 16.952 -2.115 -23.293 1.00 83.50 115 ILE A N 1
ATOM 872 C CA . ILE A 1 115 ? 16.162 -1.484 -22.226 1.00 83.50 115 ILE A CA 1
ATOM 873 C C . ILE A 1 115 ? 15.437 -2.560 -21.427 1.00 83.50 115 ILE A C 1
ATOM 875 O O . ILE A 1 115 ? 14.708 -3.387 -21.987 1.00 83.50 115 ILE A O 1
ATOM 879 N N . TYR A 1 116 ? 15.613 -2.486 -20.116 1.00 79.81 116 TYR A N 1
ATOM 880 C CA . TYR A 1 116 ? 15.051 -3.388 -19.124 1.00 79.81 116 TYR A CA 1
ATOM 881 C C . TYR A 1 116 ? 14.319 -2.567 -18.059 1.00 79.81 116 TYR A C 1
ATOM 883 O O . TYR A 1 116 ? 14.837 -1.524 -17.655 1.00 79.81 116 TYR A O 1
ATOM 891 N N . GLY A 1 117 ? 13.138 -3.011 -17.636 1.00 70.44 117 GLY A N 1
ATOM 892 C CA . GLY A 1 117 ? 12.330 -2.408 -16.568 1.00 70.44 117 GLY A CA 1
ATOM 893 C C . GLY A 1 117 ? 12.000 -3.403 -15.474 1.00 70.44 117 GLY A C 1
ATOM 894 O O . GLY A 1 117 ? 12.061 -4.612 -15.777 1.00 70.44 117 GLY A O 1
#

Foldseek 3Di:
DVLQVLLCVLLVHDGADQADFSVNSVDDDVSLLVSQVVCVVVVHHDASQQCVVQRGNNSVVVVSVPDPNDPDPPPPFPFLDPWAPDEAAEDDDDSRPDPPCSNVVSVVDDHRHTYTD

Radius of gyration: 17.93 Å; chains: 1; bounding box: 41×28×48 Å

Organism: NCBI:txid629263

Secondary structure (DSSP, 8-state):
-HHHHHHHHHHT-S---TT-BTTTTT--HHHHHHHHHHHHHTT----HHHHHHS-BHHHHHHHHHTS-----------EEE---SSPPEEPPPPTT--GGGHHHHHTT--SS--EE-

pLDDT: mean 78.8, std 12.54, range [41.31, 93.06]

Sequence (117 aa):
ERLADLWAEVLEVGKIGRHDSFFELGGHSLSAIRLVSLLQKAGVSLTLAELFQHPSVAALAGLLDQRPGSPDEAREVITVRAGGSESPLFMLHDFTGLDAYFPVLGQHLQGDFPIYG

InterPro domains:
  IPR006162 Phosphopantetheine attachment site [PS00012] (24-39)
  IPR009081 Phosphopantetheine binding ACP domain [PF00550] (1-64)
  IPR009081 Phosphopantetheine binding ACP domain [PS50075] (1-68)
  IPR020806 Polyketide synthase-like, phosphopantetheine-binding domain [SM00823] (3-68)
  IPR029058 Alpha/Beta hydrolase fold [G3DSA:3.40.50.1820] (1-117)
  IPR036736 ACP-like superfamily [SSF47336] (2-65)